Protein AF-A0A9E0NYM3-F1 (afdb_monomer)

Mean predicted aligned error: 8.22 Å

Foldseek 3Di:
DDDDVVVVVVLVVLLVLLVVQQLVQLVVQQQHDDDLCNSQVSSVHDSVVSQVSCVVPDPDHSVVVSLLSNLLVLLVVLQVPVPDDCFVSCNSRPHPGNVVSQVSNCVNVVHGSVVSSVVSVVPPDCPPVVVVVCVVPDD

Radius of gyration: 17.6 Å; Cα contacts (8 Å, |Δi|>4): 95; chains: 1; bounding box: 47×30×45 Å

Secondary structure (DSSP, 8-state):
--SHHHHHHHHHHHHHHHHHHHHHHHHHTTTS---HHHHHHHTTS-HHHHHHHHHHH-SS-HHHHHHHHHHHHHHHHHHH-TTS-HHHHHHHTT-SSHHHHHHHHHHHHSS-HHHHHHHTT-TTS-HHHHHHHHTTS--

Structure (mmCIF, N/CA/C/O backbone):
data_AF-A0A9E0NYM3-F1
#
_entry.id   AF-A0A9E0NYM3-F1
#
loop_
_atom_site.group_PDB
_atom_site.id
_atom_site.type_symbol
_atom_site.label_atom_id
_atom_site.label_alt_id
_atom_site.label_comp_id
_atom_site.label_asym_id
_atom_site.label_entity_id
_atom_site.label_seq_id
_atom_site.pdbx_PDB_ins_code
_atom_site.Cartn_x
_atom_site.Cartn_y
_atom_site.Cartn_z
_atom_site.occupancy
_atom_site.B_iso_or_equiv
_atom_site.auth_seq_id
_atom_site.auth_comp_id
_atom_site.auth_asym_id
_atom_site.auth_atom_id
_atom_site.pdbx_PDB_model_num
ATOM 1 N N . MET A 1 1 ? -32.516 -19.315 20.880 1.00 48.03 1 MET A N 1
ATOM 2 C CA . MET A 1 1 ? -31.703 -18.970 19.686 1.00 48.03 1 MET A CA 1
ATOM 3 C C . MET A 1 1 ? -31.732 -17.450 19.499 1.00 48.03 1 MET A C 1
ATOM 5 O O . MET A 1 1 ? -32.538 -16.981 18.710 1.00 48.03 1 MET A O 1
ATOM 9 N N . THR A 1 2 ? -31.023 -16.649 20.315 1.00 51.88 2 THR A N 1
ATOM 10 C CA . THR A 1 2 ? -31.670 -15.370 20.715 1.00 51.88 2 THR A CA 1
ATOM 11 C C . THR A 1 2 ? -30.839 -14.108 21.019 1.00 51.88 2 THR A C 1
ATOM 13 O O . THR A 1 2 ? -31.448 -13.153 21.476 1.00 51.88 2 THR A O 1
ATOM 16 N N . LYS A 1 3 ? -29.536 -13.964 20.724 1.00 52.44 3 LYS A N 1
ATOM 17 C CA . LYS A 1 3 ? -28.884 -12.615 20.773 1.00 52.44 3 LYS A CA 1
ATOM 18 C C . LYS A 1 3 ? -27.531 -12.530 20.057 1.00 52.44 3 LYS A C 1
ATOM 20 O O . LYS A 1 3 ? -27.244 -11.525 19.407 1.00 52.44 3 LYS A O 1
ATOM 25 N N . ASP A 1 4 ? -26.745 -13.602 20.107 1.00 60.34 4 ASP A N 1
ATOM 26 C CA . ASP A 1 4 ? -25.358 -13.590 19.618 1.00 60.34 4 ASP A CA 1
ATOM 27 C C . ASP A 1 4 ? -25.239 -13.617 18.087 1.00 60.34 4 ASP A C 1
ATOM 29 O O . ASP A 1 4 ? -24.364 -12.965 17.519 1.00 60.34 4 ASP A O 1
ATOM 33 N N . SER A 1 5 ? -26.170 -14.274 17.393 1.00 63.56 5 SER A N 1
ATOM 34 C CA . SER A 1 5 ? -26.184 -14.360 15.924 1.00 63.56 5 SER A CA 1
ATOM 35 C C . SER A 1 5 ? -26.419 -12.997 15.252 1.00 63.56 5 SER A C 1
ATOM 37 O O . SER A 1 5 ? -25.755 -12.667 14.271 1.00 63.56 5 SER A O 1
ATOM 39 N N . ASN A 1 6 ? -27.305 -12.164 15.814 1.00 66.56 6 ASN A N 1
ATOM 40 C CA . ASN A 1 6 ? -27.599 -10.825 15.284 1.00 66.56 6 ASN A CA 1
ATOM 41 C C . ASN A 1 6 ? -26.463 -9.826 15.551 1.00 66.56 6 ASN A C 1
ATOM 43 O O . ASN A 1 6 ? -26.150 -9.005 14.690 1.00 66.56 6 ASN A O 1
ATOM 47 N N . LYS A 1 7 ? -25.805 -9.918 16.715 1.00 69.31 7 LYS A N 1
ATOM 48 C CA . LYS A 1 7 ? -24.660 -9.062 17.061 1.00 69.31 7 LYS A CA 1
ATOM 49 C C . LYS A 1 7 ? -23.457 -9.331 16.151 1.00 69.31 7 LYS A C 1
ATOM 51 O O . LYS A 1 7 ? -22.818 -8.383 15.700 1.00 69.31 7 LYS A O 1
ATOM 56 N N . THR A 1 8 ? -23.192 -10.600 15.837 1.00 71.38 8 THR A N 1
ATOM 57 C CA . THR A 1 8 ? -22.121 -11.015 14.914 1.00 71.38 8 THR A CA 1
ATOM 58 C C . THR A 1 8 ? -22.394 -10.578 13.473 1.00 71.38 8 THR A C 1
ATOM 60 O O . THR A 1 8 ? -21.484 -10.119 12.782 1.00 71.38 8 THR A O 1
ATOM 63 N N . LEU A 1 9 ? -23.649 -10.652 13.015 1.00 71.25 9 LEU A N 1
ATOM 64 C CA . LEU A 1 9 ? -24.020 -10.211 11.668 1.00 71.25 9 LEU A CA 1
ATOM 65 C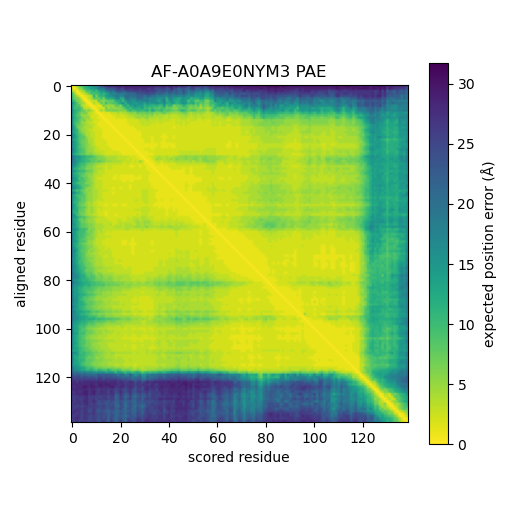 C . LEU A 1 9 ? -23.878 -8.690 11.502 1.00 71.25 9 LEU A C 1
ATOM 67 O O . LEU A 1 9 ? -23.261 -8.235 10.538 1.00 71.25 9 LEU A O 1
ATOM 71 N N . GLN A 1 10 ? -24.368 -7.908 12.471 1.00 74.38 10 GLN A N 1
ATOM 72 C CA . GLN A 1 10 ? -24.194 -6.451 12.478 1.00 74.38 10 GLN A CA 1
ATOM 73 C C . GLN A 1 10 ? -22.716 -6.060 12.517 1.00 74.38 10 GLN A C 1
ATOM 75 O O . GLN A 1 10 ? -22.287 -5.151 11.811 1.00 74.38 10 GLN A O 1
ATOM 80 N N . SER A 1 11 ? -21.906 -6.767 13.306 1.00 81.38 11 SER A N 1
ATOM 81 C CA . SER A 1 11 ? -20.488 -6.454 13.419 1.00 81.38 11 SER A CA 1
ATOM 82 C C . SER A 1 11 ? -19.703 -6.784 12.143 1.00 81.38 11 SER A C 1
ATOM 84 O O . SER A 1 11 ? -18.772 -6.051 11.811 1.00 81.38 11 SER A O 1
ATOM 86 N N . LYS A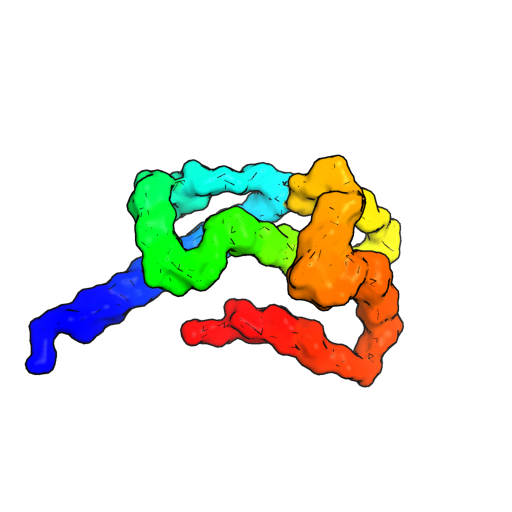 1 12 ? -20.110 -7.825 11.402 1.00 84.06 12 LYS A N 1
ATOM 87 C CA . LYS A 1 12 ? -19.561 -8.153 10.077 1.00 84.06 12 LYS A CA 1
ATOM 88 C C . LYS A 1 12 ? -19.952 -7.102 9.028 1.00 84.06 12 LYS A C 1
ATOM 90 O O . LYS A 1 12 ? -19.096 -6.650 8.279 1.00 84.06 12 LYS A O 1
ATOM 95 N N . GLN A 1 13 ? -21.206 -6.640 9.022 1.00 88.50 13 GLN A N 1
ATOM 96 C CA . GLN A 1 13 ? -21.662 -5.556 8.134 1.00 88.50 13 GLN A CA 1
ATOM 97 C C . GLN A 1 13 ? -20.922 -4.235 8.384 1.00 88.50 13 GLN A C 1
ATOM 99 O O . GLN A 1 13 ? -20.516 -3.565 7.435 1.00 88.50 13 GLN A O 1
ATOM 104 N N . THR A 1 14 ? -20.706 -3.871 9.651 1.00 87.75 14 THR A N 1
ATOM 105 C CA . THR A 1 14 ? -19.914 -2.687 10.014 1.00 87.75 14 THR A CA 1
ATOM 106 C C . THR A 1 14 ? -18.486 -2.791 9.494 1.00 87.75 14 THR A C 1
ATOM 108 O O . THR A 1 14 ? -17.960 -1.810 8.973 1.00 87.75 14 THR A O 1
ATOM 111 N N . TYR A 1 15 ? -17.868 -3.970 9.596 1.00 89.88 15 TYR A N 1
ATOM 112 C CA . TYR A 1 15 ? -16.531 -4.190 9.056 1.00 89.88 15 TYR A CA 1
ATOM 113 C C . TYR A 1 15 ? -16.488 -4.079 7.529 1.00 89.88 15 TYR A C 1
ATOM 115 O O . TYR A 1 15 ? -15.657 -3.339 7.019 1.00 89.88 15 TYR A O 1
ATOM 123 N N . PHE A 1 16 ? -17.414 -4.713 6.801 1.00 91.25 16 PHE A N 1
ATOM 124 C CA . PHE A 1 16 ? -17.481 -4.566 5.341 1.00 91.25 16 PHE A CA 1
ATOM 125 C C . PHE A 1 16 ? -17.605 -3.103 4.916 1.00 91.25 16 PHE A C 1
ATOM 127 O O . PHE A 1 16 ? -16.891 -2.644 4.032 1.00 91.25 16 PHE A O 1
ATOM 134 N N . ARG A 1 17 ? -18.462 -2.331 5.592 1.00 91.81 17 ARG A N 1
ATOM 135 C CA . ARG A 1 17 ? -18.592 -0.896 5.315 1.00 91.81 17 ARG A CA 1
ATOM 136 C C . ARG A 1 17 ? -17.296 -0.135 5.598 1.00 91.81 17 ARG A C 1
ATOM 138 O O . ARG A 1 17 ? -16.969 0.784 4.852 1.00 91.81 17 ARG A O 1
ATOM 145 N N . LEU A 1 18 ? -16.591 -0.485 6.675 1.00 93.62 18 LEU A N 1
ATOM 146 C CA . LEU A 1 18 ? -15.301 0.114 7.008 1.00 93.62 18 LEU A CA 1
ATOM 147 C C . LEU A 1 18 ? -14.262 -0.171 5.920 1.00 93.62 18 LEU A C 1
ATOM 149 O O . LEU A 1 18 ? -13.574 0.755 5.497 1.00 93.62 18 LEU A O 1
ATOM 153 N N . ILE A 1 19 ? -14.171 -1.422 5.465 1.00 92.62 19 ILE A N 1
ATOM 154 C CA . ILE A 1 19 ? -13.237 -1.834 4.417 1.00 92.62 19 ILE A CA 1
ATOM 155 C C . ILE A 1 19 ? -13.546 -1.119 3.112 1.00 92.62 19 ILE A C 1
ATOM 157 O O . ILE A 1 19 ? -12.665 -0.428 2.625 1.00 92.62 19 ILE A O 1
ATOM 161 N N . ASN A 1 20 ? -14.790 -1.134 2.630 1.00 91.69 20 ASN A N 1
ATOM 162 C CA . ASN A 1 20 ? -15.141 -0.453 1.379 1.00 91.69 20 ASN A CA 1
ATOM 163 C C . ASN A 1 20 ? -14.764 1.035 1.415 1.00 91.69 20 ASN A C 1
ATOM 165 O O . ASN A 1 20 ? -14.115 1.536 0.507 1.00 91.69 20 ASN A O 1
ATOM 169 N N . LYS A 1 21 ? -15.075 1.735 2.515 1.00 93.50 21 LYS A N 1
ATOM 170 C CA . LYS A 1 21 ? -14.662 3.137 2.686 1.00 93.50 21 LYS A CA 1
ATOM 171 C C . LYS A 1 21 ? -13.144 3.320 2.689 1.00 93.50 21 LYS A C 1
ATOM 173 O O . LYS A 1 21 ? -12.649 4.337 2.214 1.00 93.50 21 LYS A O 1
ATOM 178 N N . THR A 1 22 ? -12.422 2.381 3.293 1.00 93.44 22 THR A N 1
ATOM 179 C CA . THR A 1 22 ? -10.957 2.401 3.362 1.00 93.44 22 THR A CA 1
ATOM 180 C C . THR A 1 22 ? -10.360 2.196 1.973 1.00 93.44 22 THR A C 1
ATOM 182 O O . THR A 1 22 ? -9.483 2.955 1.575 1.00 93.44 22 THR A O 1
ATOM 185 N N . GLU A 1 23 ? -10.869 1.223 1.219 1.00 91.94 23 GLU A N 1
ATOM 186 C CA . GLU A 1 23 ? -10.469 0.939 -0.161 1.00 91.94 23 GLU A CA 1
ATOM 187 C C . GLU A 1 23 ? -10.744 2.129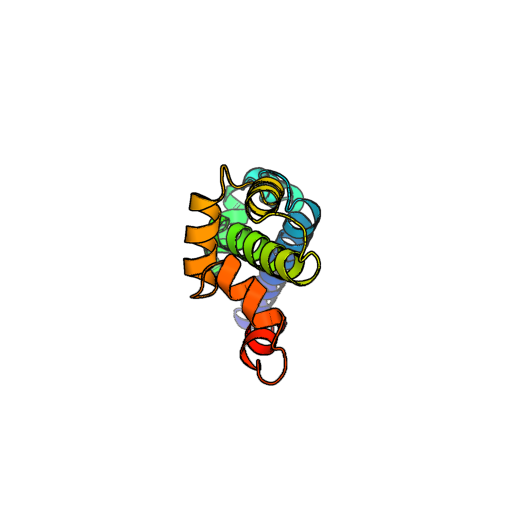 -1.077 1.00 91.94 23 GLU A C 1
ATOM 189 O O . GLU A 1 23 ? -9.817 2.614 -1.722 1.00 91.94 23 GLU A O 1
ATOM 194 N N . ASP A 1 24 ? -11.969 2.662 -1.057 1.00 93.25 24 ASP A N 1
ATOM 195 C CA . ASP A 1 24 ? -12.365 3.828 -1.852 1.00 93.25 24 ASP A CA 1
ATOM 196 C C . ASP A 1 24 ? -11.431 5.017 -1.604 1.00 93.25 24 ASP A C 1
ATOM 198 O O . ASP A 1 24 ? -10.986 5.682 -2.543 1.00 93.25 24 ASP A O 1
ATOM 202 N N . TYR A 1 25 ? -11.097 5.274 -0.336 1.00 95.62 25 TYR A N 1
ATOM 203 C CA . TYR A 1 25 ? -10.182 6.351 0.018 1.00 95.62 25 TYR A CA 1
ATOM 204 C C . TYR A 1 25 ? -8.771 6.092 -0.504 1.00 95.62 25 TYR A C 1
ATOM 206 O O . TYR A 1 25 ? -8.165 6.986 -1.096 1.00 95.62 25 TYR A O 1
ATOM 214 N N . ILE A 1 26 ? -8.244 4.880 -0.305 1.00 93.31 26 ILE A N 1
ATOM 215 C CA . ILE A 1 26 ? -6.901 4.524 -0.765 1.00 93.31 26 ILE A CA 1
ATOM 216 C C . ILE A 1 26 ? -6.808 4.669 -2.278 1.00 93.31 26 ILE A C 1
ATOM 218 O O . ILE A 1 26 ? -5.870 5.307 -2.742 1.00 93.31 26 ILE A O 1
ATOM 222 N N . GLU A 1 27 ? -7.777 4.145 -3.029 1.00 90.75 27 GLU A N 1
ATOM 223 C CA . GLU A 1 27 ? -7.845 4.228 -4.493 1.00 90.75 27 GLU A CA 1
ATOM 224 C C . GLU A 1 27 ? -7.804 5.673 -4.997 1.00 90.75 27 GLU A C 1
ATOM 226 O O . GLU A 1 27 ? -7.048 6.002 -5.914 1.00 90.75 27 GLU A O 1
ATOM 231 N N . GLN A 1 28 ? -8.560 6.564 -4.354 1.00 92.94 28 GLN A N 1
ATOM 232 C CA . GLN A 1 28 ? -8.598 7.985 -4.705 1.00 92.94 28 GLN A CA 1
ATOM 233 C C . GLN A 1 28 ? -7.290 8.722 -4.367 1.00 92.94 28 GLN A C 1
ATOM 235 O O . GLN A 1 28 ? -6.970 9.721 -5.011 1.00 92.94 28 GLN A O 1
ATOM 240 N N . HIS A 1 29 ? -6.505 8.214 -3.410 1.00 92.56 29 HIS A N 1
ATOM 241 C CA . HIS A 1 29 ? -5.310 8.876 -2.873 1.00 92.56 29 HIS A CA 1
ATOM 242 C C . HIS A 1 29 ? -4.018 8.054 -3.048 1.00 92.56 29 HIS A C 1
ATOM 244 O O . HIS A 1 29 ? -3.014 8.325 -2.391 1.00 92.56 29 HIS A O 1
ATOM 250 N N . LEU A 1 30 ? -3.986 7.075 -3.965 1.00 86.75 30 LEU A N 1
ATOM 251 C CA . LEU A 1 30 ? -2.867 6.126 -4.150 1.00 86.75 30 LEU A CA 1
ATOM 252 C C . LEU A 1 30 ? -1.490 6.782 -4.300 1.00 86.75 30 LEU A C 1
ATOM 254 O O . LEU A 1 30 ? -0.473 6.201 -3.913 1.00 86.75 30 LEU A O 1
ATOM 258 N N . LYS A 1 31 ? -1.465 7.979 -4.887 1.00 85.00 31 LYS A N 1
ATOM 259 C CA . LYS A 1 31 ? -0.248 8.734 -5.210 1.00 85.00 31 LYS A CA 1
ATOM 260 C C . LYS A 1 31 ? 0.245 9.615 -4.063 1.00 85.00 31 LYS A C 1
ATOM 262 O O . LYS A 1 31 ? 1.289 10.248 -4.167 1.00 85.00 31 LYS A O 1
ATOM 267 N N . GLN A 1 32 ? -0.509 9.671 -2.971 1.00 88.62 32 GLN A N 1
ATOM 268 C CA . GLN A 1 32 ? -0.222 10.506 -1.815 1.00 88.62 32 GLN A CA 1
ATOM 269 C C . GLN A 1 32 ? 0.178 9.635 -0.610 1.00 88.62 32 GLN A C 1
ATOM 271 O O . GLN A 1 32 ? -0.082 8.419 -0.574 1.00 88.62 32 GLN A O 1
ATOM 276 N N . PRO A 1 33 ? 0.878 10.209 0.382 1.00 89.06 33 PRO A N 1
ATOM 277 C CA . PRO A 1 33 ? 0.966 9.610 1.705 1.00 89.06 33 PRO A CA 1
ATOM 278 C C . PRO A 1 33 ? -0.444 9.451 2.287 1.00 89.06 33 PRO A C 1
ATOM 280 O O . PRO A 1 33 ? -1.244 10.373 2.203 1.00 89.06 33 PRO A O 1
ATOM 283 N N . ILE A 1 34 ? -0.734 8.283 2.859 1.00 94.06 34 ILE A N 1
ATOM 284 C CA . ILE A 1 34 ? -2.012 7.986 3.515 1.00 94.06 34 ILE A CA 1
ATOM 285 C C . ILE A 1 34 ? -1.687 7.613 4.954 1.00 94.06 34 ILE A C 1
ATOM 287 O O . ILE A 1 34 ? -0.885 6.705 5.188 1.00 94.06 34 ILE A O 1
ATOM 291 N N . SER A 1 35 ? -2.285 8.317 5.908 1.00 93.56 35 SER A N 1
ATOM 292 C CA . SER A 1 35 ? -2.136 8.058 7.336 1.00 93.56 35 SER A CA 1
ATOM 293 C C . SER A 1 35 ? -3.335 7.299 7.909 1.00 93.56 35 SER A C 1
ATOM 295 O O . SER A 1 35 ? -4.408 7.222 7.310 1.00 93.56 35 SER A O 1
ATOM 297 N N . LEU A 1 36 ? -3.171 6.754 9.118 1.00 93.56 36 LEU A N 1
ATOM 298 C CA . LEU A 1 36 ? -4.285 6.182 9.880 1.00 93.56 36 LEU A CA 1
ATOM 299 C C . LEU A 1 36 ? -5.382 7.226 10.148 1.00 93.56 36 LEU A C 1
ATOM 301 O O . LEU A 1 36 ? -6.564 6.891 10.094 1.00 93.56 36 LEU A O 1
ATOM 305 N N . SER A 1 37 ? -4.981 8.472 10.416 1.00 96.06 37 SER A N 1
ATOM 306 C CA . SER A 1 37 ? -5.897 9.584 10.680 1.00 96.06 37 SER A CA 1
ATOM 307 C C . SER A 1 37 ? -6.803 9.850 9.483 1.00 96.06 37 SER A C 1
ATOM 309 O O . SER A 1 37 ? -8.016 9.961 9.639 1.00 96.06 37 SER A O 1
ATOM 311 N N . ASP A 1 38 ? -6.238 9.844 8.274 1.00 96.25 38 ASP A N 1
ATOM 312 C CA . ASP A 1 38 ? -6.985 10.052 7.030 1.00 96.25 38 ASP A CA 1
ATOM 313 C C . ASP A 1 38 ? -8.091 9.005 6.853 1.00 96.25 38 ASP A C 1
ATOM 315 O O . ASP A 1 38 ? -9.255 9.333 6.610 1.00 96.25 38 ASP A O 1
ATOM 319 N N . LEU A 1 39 ? -7.743 7.732 7.059 1.00 96.38 39 LEU A N 1
ATOM 320 C CA . LEU A 1 39 ? -8.679 6.614 6.937 1.00 96.38 39 LEU A CA 1
ATOM 321 C C . LEU A 1 39 ? -9.761 6.641 8.022 1.00 96.38 39 LEU A C 1
ATOM 323 O O . LEU A 1 39 ? -10.937 6.398 7.737 1.00 96.38 39 LEU A O 1
ATOM 327 N N . ALA A 1 40 ? -9.381 6.964 9.259 1.00 96.06 40 ALA A N 1
ATOM 328 C CA . ALA A 1 40 ? -10.308 7.086 10.375 1.00 96.06 40 ALA A CA 1
ATOM 329 C C . ALA A 1 40 ? -11.310 8.227 10.146 1.00 96.06 40 ALA A C 1
ATOM 331 O O . ALA A 1 40 ? -12.521 8.014 10.263 1.00 96.06 40 ALA A O 1
ATOM 332 N N . ASN A 1 41 ? -10.822 9.393 9.720 1.00 96.31 41 ASN A N 1
ATOM 333 C CA . ASN A 1 41 ? -11.645 10.556 9.405 1.00 96.31 41 ASN A CA 1
ATOM 334 C C . ASN A 1 41 ? -12.606 10.266 8.245 1.00 96.31 41 ASN A C 1
ATOM 336 O O . ASN A 1 41 ? -13.801 10.522 8.371 1.00 96.31 41 ASN A O 1
ATOM 340 N N . ASN A 1 42 ? -12.140 9.629 7.166 1.00 95.69 42 ASN A N 1
ATOM 341 C CA . ASN A 1 42 ? -12.999 9.208 6.052 1.00 95.69 42 ASN A CA 1
ATOM 342 C C . ASN A 1 42 ? -14.108 8.218 6.486 1.00 95.69 42 ASN A C 1
ATOM 344 O O . ASN A 1 42 ? -15.235 8.210 5.972 1.00 95.69 42 ASN A O 1
ATOM 348 N N . ALA A 1 43 ? -13.817 7.387 7.487 1.00 94.12 43 ALA A N 1
ATOM 349 C CA . ALA A 1 43 ? -14.786 6.476 8.080 1.00 94.12 43 ALA A CA 1
ATOM 350 C C . ALA A 1 43 ? -15.731 7.139 9.103 1.00 94.12 43 ALA A C 1
ATOM 352 O O . ALA A 1 43 ? -16.693 6.487 9.516 1.00 94.12 43 ALA A O 1
ATOM 353 N N . ASN A 1 44 ? -15.522 8.412 9.462 1.00 95.44 44 ASN A N 1
ATOM 354 C CA . ASN A 1 44 ? -16.161 9.109 10.587 1.00 95.44 44 ASN A CA 1
ATOM 355 C C . ASN A 1 44 ? -15.923 8.397 11.932 1.00 95.44 44 ASN A C 1
ATOM 357 O O . ASN A 1 44 ? -16.846 8.201 12.727 1.00 95.44 44 ASN A O 1
ATOM 361 N N . LEU A 1 45 ? -14.686 7.959 12.169 1.00 95.31 45 LEU A N 1
ATOM 362 C CA . LEU A 1 45 ? -14.253 7.260 13.375 1.00 95.31 45 LEU A CA 1
ATOM 363 C C . LEU A 1 45 ? -13.041 7.959 13.993 1.00 95.31 45 LEU A C 1
ATOM 365 O O . LEU A 1 45 ? -12.244 8.577 13.299 1.00 95.31 45 LEU A O 1
ATOM 369 N N . SER A 1 46 ? -12.854 7.789 15.302 1.00 97.69 46 SER A N 1
ATOM 370 C CA . SER A 1 46 ? -11.547 8.061 15.903 1.00 97.69 46 SER A CA 1
ATOM 371 C C . SER A 1 46 ? -10.526 7.019 15.439 1.00 97.69 46 SER A C 1
ATOM 373 O O . SER A 1 46 ? -10.890 5.866 15.182 1.00 97.69 46 SER A O 1
ATOM 375 N N . GLU A 1 47 ? -9.242 7.381 15.406 1.00 96.88 47 GLU A N 1
ATOM 376 C CA . GLU A 1 47 ? -8.150 6.460 15.043 1.00 96.88 47 GLU A CA 1
ATOM 377 C C . GLU A 1 47 ? -8.171 5.175 15.878 1.00 96.88 47 GLU A C 1
ATOM 379 O O . GLU A 1 47 ? -8.033 4.073 15.346 1.00 96.88 47 GLU A O 1
ATOM 384 N N . PHE A 1 48 ? -8.446 5.298 17.181 1.00 95.81 48 PHE A N 1
ATOM 385 C CA . PHE A 1 48 ? -8.577 4.152 18.077 1.00 95.81 48 PHE A CA 1
ATOM 386 C C . PHE A 1 48 ? -9.721 3.215 17.663 1.00 95.81 48 PHE A C 1
ATOM 388 O O . PHE A 1 48 ? -9.545 1.995 17.622 1.00 95.81 48 PHE A O 1
ATOM 395 N N . HIS A 1 49 ? -10.903 3.761 17.351 1.00 94.12 49 HIS A N 1
ATOM 396 C CA . HIS A 1 49 ? -12.053 2.939 16.980 1.00 94.12 49 HIS A CA 1
ATOM 397 C C . HIS A 1 49 ? -11.860 2.306 15.599 1.00 94.12 49 HIS A C 1
ATOM 399 O O . HIS A 1 49 ? -12.145 1.117 15.435 1.00 94.12 49 HIS A O 1
ATOM 405 N N . PHE A 1 50 ? -11.320 3.064 14.642 1.00 96.31 50 PHE A N 1
ATOM 406 C CA . PHE A 1 50 ? -10.931 2.551 13.333 1.00 96.31 50 PHE A CA 1
ATOM 407 C C . PHE A 1 50 ? -9.987 1.360 13.491 1.00 96.31 50 PHE A C 1
ATOM 409 O O . PHE A 1 50 ? -10.309 0.257 13.051 1.00 96.31 50 PHE A O 1
ATOM 416 N N . HIS A 1 51 ? -8.871 1.555 14.199 1.00 94.12 51 HIS A N 1
ATOM 417 C CA . HIS A 1 51 ? -7.857 0.526 14.384 1.00 94.12 51 HIS A CA 1
ATOM 418 C C . HIS A 1 51 ? -8.443 -0.719 15.055 1.00 94.12 51 HIS A C 1
ATOM 420 O O . HIS A 1 51 ? -8.226 -1.828 14.579 1.00 94.12 51 HIS A O 1
ATOM 426 N N . ARG A 1 52 ? -9.256 -0.552 16.110 1.00 92.00 52 ARG A N 1
ATOM 427 C CA . ARG A 1 52 ? -9.902 -1.670 16.817 1.00 92.00 52 ARG A CA 1
ATOM 428 C C . ARG A 1 52 ? -10.833 -2.489 15.923 1.00 92.00 52 ARG A C 1
ATOM 430 O O . ARG A 1 52 ? -10.864 -3.709 16.050 1.00 92.00 52 ARG A O 1
ATOM 437 N N . ILE A 1 53 ? -11.646 -1.846 15.081 1.00 92.56 53 ILE A N 1
ATOM 438 C CA . ILE A 1 53 ? -12.534 -2.578 14.165 1.00 92.56 53 ILE A CA 1
ATOM 439 C C . ILE A 1 53 ? -11.697 -3.241 13.074 1.00 92.56 53 ILE A C 1
ATOM 441 O O . ILE A 1 53 ? -11.909 -4.415 12.793 1.00 92.56 53 ILE A O 1
ATOM 445 N N . PHE A 1 54 ? -10.743 -2.515 12.494 1.00 92.94 54 PHE A N 1
ATOM 446 C CA . PHE A 1 54 ? -9.915 -3.012 11.406 1.00 92.94 54 PHE A CA 1
ATOM 447 C C . PHE A 1 54 ? -9.141 -4.270 11.818 1.00 92.94 54 PHE A C 1
ATOM 449 O O . PHE A 1 54 ? -9.297 -5.309 11.187 1.00 92.94 54 PHE A O 1
ATOM 456 N N . THR A 1 55 ? -8.395 -4.232 12.926 1.00 90.50 55 THR A N 1
ATOM 457 C CA . THR A 1 55 ? -7.585 -5.376 13.388 1.00 90.50 55 THR A CA 1
ATOM 458 C C . THR A 1 55 ? -8.406 -6.546 13.912 1.00 90.50 55 THR A C 1
ATOM 460 O O . THR A 1 55 ? -7.915 -7.669 13.951 1.00 90.50 55 THR A O 1
ATOM 463 N N . LYS A 1 56 ? -9.664 -6.319 14.305 1.00 90.06 56 LYS A N 1
ATOM 464 C CA . LYS A 1 56 ? -10.553 -7.402 14.738 1.00 90.06 56 LYS A CA 1
ATOM 465 C C . LYS A 1 56 ? -10.902 -8.367 13.599 1.00 90.06 56 LYS A C 1
ATOM 467 O O . LYS A 1 56 ? -11.192 -9.529 13.876 1.00 90.06 56 LYS A O 1
ATOM 472 N N . TYR A 1 57 ? -10.931 -7.890 12.357 1.00 88.19 57 TYR A N 1
ATOM 473 C CA . TYR A 1 57 ? -11.401 -8.677 11.212 1.00 88.19 57 TYR A CA 1
ATOM 474 C C . TYR A 1 57 ? -10.394 -8.766 10.061 1.00 88.19 57 TYR A C 1
ATOM 476 O O . TYR A 1 57 ? -10.506 -9.676 9.247 1.00 88.19 57 TYR A O 1
ATOM 484 N N . SER A 1 58 ? -9.421 -7.856 9.994 1.00 87.19 58 SER A N 1
ATOM 485 C CA . SER A 1 58 ? -8.330 -7.898 9.024 1.00 87.19 58 SER A CA 1
ATOM 486 C C . SER A 1 58 ? -7.206 -8.803 9.514 1.00 87.19 58 SER A C 1
ATOM 488 O O . SER A 1 58 ? -6.813 -8.743 10.679 1.00 87.19 58 SER A O 1
ATOM 490 N N . THR A 1 59 ? -6.639 -9.595 8.608 1.00 89.31 59 THR A N 1
ATOM 491 C CA . THR A 1 59 ? -5.402 -10.354 8.850 1.00 89.31 59 THR A CA 1
ATOM 492 C C . THR A 1 59 ? -4.141 -9.537 8.575 1.00 89.31 59 THR A C 1
ATOM 494 O O . THR A 1 59 ? -3.047 -9.972 8.920 1.00 89.31 59 THR A O 1
ATOM 497 N N . GLU A 1 60 ? -4.281 -8.380 7.930 1.00 90.12 60 GLU A N 1
ATOM 498 C CA . GLU A 1 60 ? -3.191 -7.454 7.627 1.00 90.12 60 GLU A CA 1
ATOM 499 C C . GLU A 1 60 ? -3.289 -6.185 8.475 1.00 90.12 60 GLU A C 1
ATOM 501 O O . GLU A 1 60 ? -4.373 -5.784 8.910 1.00 90.12 60 GLU A O 1
ATOM 506 N N . THR A 1 61 ? -2.152 -5.537 8.713 1.00 91.81 61 THR A N 1
ATOM 507 C CA . THR A 1 61 ? -2.116 -4.190 9.291 1.00 91.81 61 THR A CA 1
ATOM 508 C C . THR A 1 61 ? -2.601 -3.154 8.274 1.00 91.81 61 THR A C 1
ATOM 510 O O . THR A 1 61 ? -2.569 -3.378 7.066 1.00 91.81 61 THR A O 1
ATOM 513 N N . VAL A 1 62 ? -3.000 -1.970 8.745 1.00 91.88 62 VAL A N 1
ATOM 514 C CA . VAL A 1 62 ? -3.439 -0.865 7.869 1.00 91.88 62 VAL A CA 1
ATOM 515 C C . VAL A 1 62 ? -2.355 -0.479 6.852 1.00 91.88 62 VAL A C 1
ATOM 517 O O . VAL A 1 62 ? -2.644 -0.256 5.680 1.00 91.88 62 VAL A O 1
ATOM 520 N N . ASN A 1 63 ? -1.089 -0.456 7.272 1.00 91.62 63 ASN A N 1
ATOM 521 C CA . ASN A 1 63 ? 0.025 -0.135 6.377 1.00 91.62 63 ASN A CA 1
ATOM 522 C C . ASN A 1 63 ? 0.269 -1.224 5.326 1.00 91.62 63 ASN A C 1
ATOM 524 O O . ASN A 1 63 ? 0.617 -0.906 4.187 1.00 91.62 63 ASN A O 1
ATOM 528 N N . GLU A 1 64 ? 0.099 -2.497 5.687 1.00 92.50 64 GLU A N 1
ATOM 529 C CA . GLU A 1 64 ? 0.178 -3.607 4.733 1.00 92.50 64 GLU A CA 1
ATOM 530 C C . GLU A 1 64 ? -0.959 -3.534 3.716 1.00 92.50 64 GLU A C 1
ATOM 532 O O . GLU A 1 64 ? -0.684 -3.625 2.521 1.00 92.50 64 GLU A O 1
ATOM 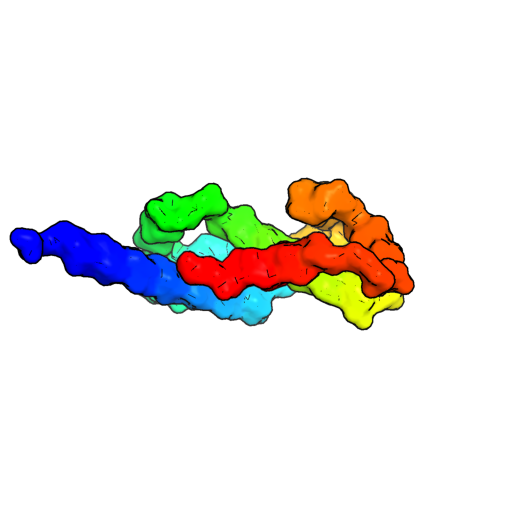537 N N . PHE A 1 65 ? -2.175 -3.225 4.173 1.00 92.94 65 PHE A N 1
ATOM 538 C CA . PHE A 1 65 ? -3.349 -3.003 3.330 1.00 92.94 65 PHE A CA 1
ATOM 539 C C . PHE A 1 65 ? -3.095 -1.894 2.296 1.00 92.94 65 PHE A C 1
ATOM 541 O O . PHE A 1 65 ? -3.202 -2.119 1.092 1.00 92.94 65 PHE A O 1
ATOM 548 N N . ILE A 1 66 ? -2.650 -0.710 2.739 1.00 93.31 66 ILE A N 1
ATOM 549 C CA . ILE A 1 66 ? -2.295 0.405 1.841 1.00 93.31 66 ILE A CA 1
ATOM 550 C C . ILE A 1 66 ? -1.191 -0.015 0.860 1.00 93.31 66 ILE A C 1
ATO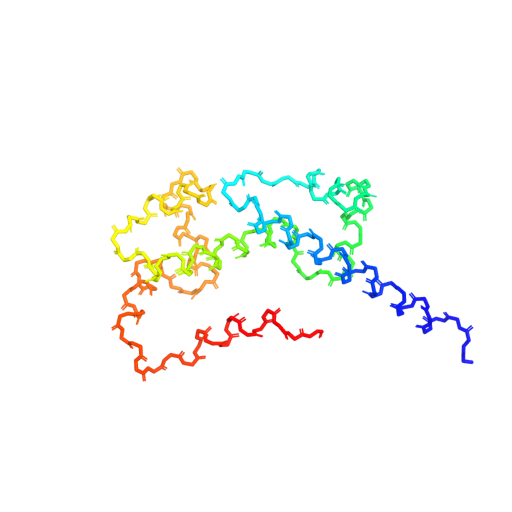M 552 O O . ILE A 1 66 ? -1.263 0.274 -0.336 1.00 93.31 66 ILE A O 1
ATOM 556 N N . THR A 1 67 ? -0.157 -0.700 1.356 1.00 92.81 67 THR A N 1
ATOM 557 C CA . THR A 1 67 ? 0.976 -1.146 0.534 1.00 92.81 67 THR A CA 1
ATOM 558 C C . THR A 1 67 ? 0.526 -2.120 -0.550 1.00 92.81 67 THR A C 1
ATOM 560 O O . THR A 1 67 ? 0.971 -1.997 -1.690 1.00 92.81 67 THR A O 1
ATOM 563 N N . ARG A 1 68 ? -0.361 -3.063 -0.223 1.00 93.12 68 ARG A N 1
ATOM 564 C CA . ARG A 1 68 ? -0.931 -4.020 -1.171 1.00 93.12 68 ARG A CA 1
ATOM 565 C C . ARG A 1 68 ? -1.645 -3.298 -2.311 1.00 93.12 68 ARG A C 1
ATOM 567 O O . ARG A 1 68 ? -1.262 -3.494 -3.461 1.00 93.12 68 ARG A O 1
ATOM 574 N N . PHE A 1 69 ? -2.561 -2.382 -2.001 1.00 92.25 69 PHE A N 1
ATOM 575 C CA . PHE A 1 69 ? -3.266 -1.580 -3.008 1.00 92.25 69 PHE A CA 1
ATOM 576 C C . PHE A 1 69 ? -2.311 -0.782 -3.905 1.00 92.25 69 PHE A C 1
ATOM 578 O O . PHE A 1 69 ? -2.417 -0.820 -5.134 1.00 92.25 69 PHE A O 1
ATOM 585 N N . LYS A 1 70 ? -1.313 -0.107 -3.317 1.00 92.50 70 LYS A N 1
ATOM 586 C CA . LYS A 1 70 ? -0.290 0.624 -4.084 1.00 92.50 70 LYS A CA 1
ATOM 587 C C . LYS A 1 70 ? 0.483 -0.294 -5.032 1.00 92.50 70 LYS A C 1
ATOM 589 O O . LYS A 1 70 ? 0.711 0.072 -6.184 1.00 92.50 70 LYS A O 1
ATOM 594 N N . LEU A 1 71 ? 0.864 -1.488 -4.582 1.00 93.81 71 LEU A N 1
ATOM 595 C CA . LEU A 1 71 ? 1.597 -2.462 -5.393 1.00 93.81 71 LEU A CA 1
ATOM 596 C C . LEU A 1 71 ? 0.736 -3.075 -6.503 1.00 93.81 71 LEU A C 1
ATOM 598 O O . LEU A 1 71 ? 1.211 -3.176 -7.635 1.00 93.81 71 LEU A O 1
ATOM 602 N N . GLU A 1 72 ? -0.511 -3.444 -6.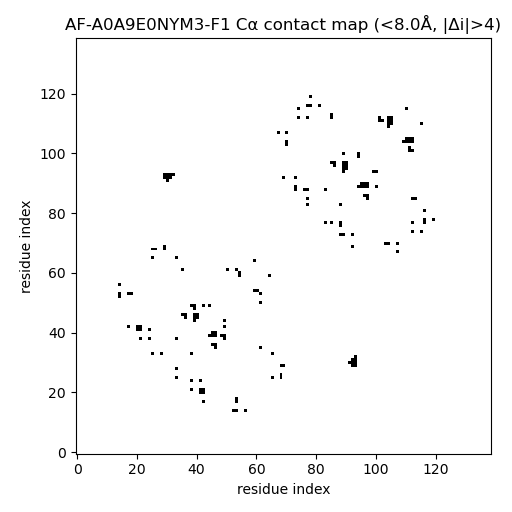215 1.00 92.44 72 GLU A N 1
ATOM 603 C CA . GLU A 1 72 ? -1.486 -3.947 -7.194 1.00 92.44 72 GLU A CA 1
ATOM 604 C C . GLU A 1 72 ? -1.725 -2.927 -8.309 1.00 92.44 72 GLU A C 1
ATOM 606 O O . GLU A 1 72 ? -1.624 -3.244 -9.499 1.00 92.44 72 GLU A O 1
ATOM 611 N N . ARG A 1 73 ? -1.922 -1.662 -7.943 1.00 92.19 73 ARG A N 1
ATOM 612 C CA . ARG A 1 73 ? -2.149 -0.580 -8.905 1.00 92.19 73 ARG A CA 1
ATOM 613 C C . ARG A 1 73 ? -0.891 -0.250 -9.698 1.00 92.19 73 ARG A C 1
ATOM 615 O O . ARG A 1 73 ? -0.965 -0.130 -10.922 1.00 92.19 73 ARG A O 1
ATOM 622 N N . ALA A 1 74 ? 0.275 -0.222 -9.053 1.00 93.06 74 ALA A N 1
ATOM 623 C CA . ALA A 1 74 ? 1.554 -0.086 -9.743 1.00 93.06 74 ALA A CA 1
ATOM 624 C C . ALA A 1 74 ? 1.810 -1.246 -10.721 1.00 93.06 74 ALA A C 1
ATOM 626 O O . ALA A 1 74 ? 2.359 -1.027 -11.799 1.00 93.06 74 ALA A O 1
ATOM 627 N N . ALA A 1 75 ? 1.395 -2.473 -10.393 1.00 92.50 75 ALA A N 1
ATOM 628 C CA . ALA A 1 75 ? 1.517 -3.633 -11.275 1.00 92.50 75 ALA A CA 1
ATOM 629 C C . ALA A 1 75 ? 0.649 -3.500 -12.533 1.00 92.50 75 ALA A C 1
ATOM 631 O O . ALA A 1 75 ? 1.126 -3.778 -13.637 1.00 92.50 75 ALA A O 1
ATOM 632 N N . ILE A 1 76 ? -0.590 -3.021 -12.390 1.00 90.88 76 ILE A N 1
ATOM 633 C CA . ILE A 1 76 ? -1.456 -2.694 -13.531 1.00 90.88 76 ILE A CA 1
ATOM 634 C C . ILE A 1 76 ? -0.796 -1.603 -14.380 1.00 90.88 76 ILE A C 1
ATOM 636 O O . ILE A 1 76 ? -0.625 -1.777 -15.589 1.00 90.88 76 ILE A O 1
ATOM 640 N N . PHE A 1 77 ? -0.332 -0.521 -13.749 1.00 91.62 77 PHE A N 1
ATOM 641 C CA . PHE A 1 77 ? 0.318 0.593 -14.436 1.00 91.62 77 PHE A CA 1
ATOM 642 C C . PHE A 1 77 ? 1.582 0.154 -15.193 1.00 91.62 77 PHE A C 1
ATOM 644 O O . PHE A 1 77 ? 1.792 0.550 -16.339 1.00 91.62 77 PHE A O 1
ATOM 651 N N . LEU A 1 78 ? 2.389 -0.731 -14.597 1.00 91.19 78 LEU A N 1
ATOM 652 C CA . LEU A 1 78 ? 3.572 -1.335 -15.216 1.00 91.19 78 LEU A CA 1
ATOM 653 C C . LEU A 1 78 ? 3.253 -2.081 -16.514 1.00 91.19 78 LEU A C 1
ATOM 655 O O . LEU A 1 78 ? 4.104 -2.110 -17.408 1.00 91.19 78 LEU A O 1
ATOM 659 N N . ARG A 1 79 ? 2.077 -2.713 -16.601 1.00 87.94 79 ARG A N 1
ATOM 660 C CA . ARG A 1 79 ? 1.641 -3.471 -17.781 1.00 87.94 79 ARG A CA 1
ATOM 661 C C . ARG A 1 79 ? 1.128 -2.562 -18.883 1.00 87.94 79 ARG A C 1
ATOM 663 O O . ARG A 1 79 ? 1.513 -2.743 -20.034 1.00 87.94 79 ARG A O 1
ATOM 670 N N . VAL A 1 80 ? 0.280 -1.600 -18.530 1.00 89.38 80 VAL A N 1
ATOM 671 C CA . VAL A 1 80 ? -0.396 -0.746 -19.518 1.00 89.38 80 VAL A CA 1
ATOM 672 C C . VAL A 1 80 ? 0.491 0.404 -20.010 1.00 89.38 80 VAL A C 1
ATOM 674 O O . VAL A 1 80 ? 0.278 0.896 -21.112 1.00 89.38 80 VAL A O 1
ATOM 677 N N . ASN A 1 81 ? 1.547 0.766 -19.266 1.00 89.94 81 ASN A N 1
ATOM 678 C CA . ASN A 1 81 ? 2.508 1.814 -19.633 1.00 89.94 81 ASN A CA 1
ATOM 679 C C . ASN A 1 81 ? 3.937 1.260 -19.820 1.00 89.94 81 ASN A C 1
ATOM 681 O O . ASN A 1 81 ? 4.827 1.504 -19.000 1.00 89.94 81 ASN A O 1
ATOM 685 N N . PRO A 1 82 ? 4.224 0.527 -20.914 1.00 87.06 82 PRO A N 1
ATOM 686 C CA . PRO A 1 82 ? 5.509 -0.152 -21.105 1.00 87.06 82 PRO A CA 1
ATOM 687 C C . PRO A 1 82 ? 6.708 0.789 -21.292 1.00 87.06 82 PRO A C 1
ATOM 689 O O . PRO A 1 82 ? 7.847 0.321 -21.206 1.00 87.06 82 PRO A O 1
ATOM 692 N N . ARG A 1 83 ? 6.462 2.074 -21.588 1.00 91.69 83 ARG A N 1
ATOM 693 C CA . ARG A 1 83 ? 7.491 3.104 -21.797 1.00 91.69 83 ARG A CA 1
ATOM 694 C C . ARG A 1 83 ? 7.859 3.860 -20.519 1.00 91.69 83 ARG A C 1
ATOM 696 O O . ARG A 1 83 ? 8.957 4.399 -20.459 1.00 91.69 83 ARG A O 1
ATOM 703 N N . THR A 1 84 ? 6.996 3.874 -19.503 1.00 94.56 84 THR A N 1
ATOM 704 C CA . THR A 1 84 ? 7.286 4.569 -18.242 1.00 94.56 84 THR A CA 1
ATOM 705 C C . THR A 1 84 ? 8.386 3.836 -17.478 1.00 94.56 84 THR A C 1
ATOM 707 O O . THR A 1 84 ? 8.389 2.599 -17.374 1.00 94.56 84 THR A O 1
ATOM 710 N N . SER A 1 85 ? 9.358 4.578 -16.945 1.00 95.25 85 SER A N 1
ATOM 711 C CA . SER A 1 85 ? 10.458 3.967 -16.207 1.00 95.25 85 SER A CA 1
ATOM 712 C C . SER A 1 85 ? 9.956 3.347 -14.894 1.00 95.25 85 SER A C 1
ATOM 714 O O . SER A 1 85 ? 8.899 3.696 -14.375 1.00 95.25 85 SER A O 1
ATOM 716 N N . ILE A 1 86 ? 10.686 2.364 -14.356 1.00 94.25 86 ILE A N 1
ATOM 717 C CA . ILE A 1 86 ? 10.334 1.774 -13.048 1.00 94.25 86 ILE A CA 1
ATOM 718 C C . ILE A 1 86 ? 10.528 2.808 -11.928 1.00 94.25 86 ILE A C 1
ATOM 720 O O . ILE A 1 86 ? 9.835 2.744 -10.920 1.00 94.25 86 ILE A O 1
ATOM 724 N N . ILE A 1 87 ? 11.455 3.752 -12.117 1.00 95.88 87 ILE A N 1
ATOM 725 C CA . ILE A 1 87 ? 11.743 4.827 -11.165 1.00 95.88 87 ILE A CA 1
ATOM 726 C C . ILE A 1 87 ? 10.537 5.758 -11.065 1.00 95.88 87 ILE A C 1
ATOM 728 O O . ILE A 1 87 ? 10.047 5.969 -9.962 1.00 95.88 87 ILE A O 1
ATOM 732 N N . ASP A 1 88 ? 10.012 6.227 -12.199 1.00 95.12 88 ASP A N 1
ATOM 733 C CA . ASP A 1 88 ? 8.859 7.136 -12.210 1.00 95.12 88 ASP A CA 1
ATOM 734 C C . ASP A 1 88 ? 7.638 6.474 -11.574 1.00 95.12 88 ASP A C 1
ATOM 736 O O . ASP A 1 88 ? 6.956 7.084 -10.764 1.00 95.12 88 ASP A O 1
ATOM 740 N N . ILE A 1 89 ? 7.407 5.187 -11.863 1.00 93.81 89 ILE A N 1
ATOM 741 C CA . ILE A 1 89 ? 6.316 4.427 -11.237 1.00 93.81 89 ILE A CA 1
ATOM 742 C C . ILE A 1 89 ? 6.541 4.293 -9.727 1.00 93.81 89 ILE A C 1
ATOM 744 O O . ILE A 1 89 ? 5.601 4.430 -8.956 1.00 93.81 89 ILE A O 1
ATOM 748 N N . ALA A 1 90 ? 7.768 4.037 -9.274 1.00 93.88 90 ALA A N 1
ATOM 749 C CA . ALA A 1 90 ? 8.049 3.974 -7.843 1.00 93.88 90 ALA A CA 1
ATOM 750 C C . ALA A 1 90 ? 7.703 5.304 -7.148 1.00 93.88 90 ALA A C 1
ATOM 752 O O . ALA A 1 90 ? 7.015 5.295 -6.127 1.00 93.88 90 ALA A O 1
ATOM 753 N N . LEU A 1 91 ? 8.132 6.428 -7.726 1.00 93.06 91 LEU A N 1
ATOM 754 C CA . LEU A 1 91 ? 7.869 7.767 -7.196 1.00 93.06 91 LEU A CA 1
ATOM 755 C C . LEU A 1 91 ? 6.370 8.101 -7.211 1.00 93.06 91 LEU A C 1
ATOM 757 O O . LEU A 1 91 ? 5.842 8.555 -6.200 1.00 93.06 91 LEU A O 1
ATOM 761 N N . GLU A 1 92 ? 5.675 7.794 -8.308 1.00 92.25 92 GLU A N 1
ATOM 762 C CA . GLU A 1 92 ? 4.233 8.023 -8.484 1.00 92.25 92 GLU A CA 1
ATOM 763 C C . GLU A 1 92 ? 3.392 7.328 -7.403 1.00 92.25 92 GLU A C 1
ATOM 765 O O . GLU A 1 92 ? 2.371 7.852 -6.972 1.00 92.25 92 GLU A O 1
ATOM 770 N N . TYR A 1 93 ? 3.825 6.153 -6.939 1.00 91.62 93 TYR A N 1
ATOM 771 C CA . TYR A 1 93 ? 3.144 5.387 -5.890 1.00 91.62 93 TYR A CA 1
ATOM 772 C C . TYR A 1 93 ? 3.725 5.636 -4.484 1.00 91.62 93 TYR A C 1
ATOM 774 O O . TYR A 1 93 ? 3.462 4.878 -3.548 1.00 91.62 93 TYR A O 1
ATOM 782 N N . GLY A 1 94 ? 4.493 6.716 -4.306 1.00 88.94 94 GLY A N 1
ATOM 783 C CA . GLY A 1 94 ? 4.953 7.198 -3.001 1.00 88.94 94 GLY A CA 1
ATOM 784 C C . GLY A 1 94 ? 6.143 6.437 -2.412 1.00 88.94 94 GLY A C 1
ATOM 785 O O . GLY A 1 94 ? 6.333 6.451 -1.196 1.00 88.94 94 GLY A O 1
ATOM 786 N N . TYR A 1 95 ? 6.943 5.756 -3.235 1.00 91.38 95 TYR A N 1
ATOM 787 C CA . TYR A 1 95 ? 8.209 5.170 -2.794 1.00 91.38 95 TYR A CA 1
ATOM 788 C C . TYR A 1 95 ? 9.353 6.164 -2.985 1.00 91.38 95 TYR A C 1
ATOM 790 O O . TYR A 1 95 ? 9.498 6.749 -4.049 1.00 91.38 95 TYR A O 1
ATOM 798 N N . ASN A 1 96 ? 10.258 6.250 -2.007 1.00 88.69 96 ASN A N 1
ATOM 799 C CA . ASN A 1 96 ? 11.443 7.125 -2.068 1.00 88.69 96 ASN A CA 1
ATOM 800 C C . ASN A 1 96 ? 12.473 6.734 -3.151 1.00 88.69 96 ASN A C 1
ATOM 802 O O . ASN A 1 96 ? 13.495 7.397 -3.303 1.00 88.69 96 ASN A O 1
ATOM 806 N N . GLY A 1 97 ? 12.263 5.623 -3.862 1.00 90.94 97 GLY A N 1
ATOM 807 C CA . GLY A 1 97 ? 13.146 5.195 -4.938 1.00 90.94 97 GLY A CA 1
ATOM 808 C C . GLY A 1 97 ? 12.862 3.783 -5.461 1.00 90.94 97 GLY A C 1
ATOM 809 O O . GLY A 1 97 ? 12.086 3.021 -4.876 1.00 90.94 97 GLY A O 1
ATOM 810 N N . PRO A 1 98 ? 13.533 3.385 -6.556 1.00 93.19 98 PRO A N 1
ATOM 811 C CA . PRO A 1 98 ? 13.288 2.112 -7.236 1.00 93.19 98 PRO A CA 1
ATOM 812 C C . PRO A 1 98 ? 13.663 0.883 -6.396 1.00 93.19 98 PRO A C 1
ATOM 814 O O . PRO A 1 98 ? 13.079 -0.185 -6.586 1.00 93.19 98 PRO A O 1
ATOM 817 N N . SER A 1 99 ? 14.618 1.007 -5.469 1.00 95.25 99 SER A N 1
ATOM 818 C CA . SER A 1 99 ? 15.093 -0.106 -4.636 1.00 95.25 99 SER A CA 1
ATOM 819 C C . SER A 1 99 ? 14.064 -0.530 -3.587 1.00 95.25 99 SER A C 1
ATOM 821 O O . SER A 1 99 ? 13.790 -1.725 -3.450 1.00 95.25 99 SER A O 1
ATOM 823 N N . SER A 1 100 ? 13.457 0.429 -2.875 1.00 95.06 100 SER A N 1
ATOM 824 C CA . SER A 1 100 ? 12.407 0.147 -1.885 1.00 95.06 100 SER A CA 1
ATOM 825 C C . SER A 1 100 ? 11.155 -0.397 -2.567 1.00 95.06 100 SER A C 1
ATOM 827 O O . SER A 1 100 ? 10.638 -1.433 -2.149 1.00 95.06 100 SER A O 1
ATOM 829 N N . PHE A 1 101 ? 10.752 0.214 -3.685 1.00 96.06 101 PHE A N 1
ATOM 830 C CA . PHE A 1 101 ? 9.669 -0.289 -4.524 1.00 96.06 101 PHE A CA 1
ATOM 831 C C . PHE A 1 101 ? 9.928 -1.721 -4.992 1.00 96.06 101 PHE A C 1
ATOM 833 O O . PHE A 1 101 ? 9.109 -2.603 -4.760 1.00 96.06 101 PHE A O 1
ATOM 840 N N . SER A 1 102 ? 11.094 -1.999 -5.583 1.00 96.56 102 SER A N 1
ATOM 841 C CA . SER A 1 102 ? 11.414 -3.335 -6.104 1.00 96.56 102 SER A CA 1
ATOM 842 C C . SER A 1 102 ? 11.430 -4.407 -5.017 1.00 96.56 102 SER A C 1
ATOM 844 O O . SER A 1 102 ? 11.025 -5.542 -5.278 1.00 96.56 102 SER A O 1
ATOM 846 N N . ARG A 1 103 ? 11.874 -4.067 -3.800 1.00 96.38 103 ARG A N 1
ATOM 847 C CA . ARG A 1 103 ? 11.858 -4.982 -2.653 1.00 96.38 103 ARG A CA 1
ATOM 848 C C . ARG A 1 103 ? 10.431 -5.313 -2.228 1.00 96.38 103 ARG A C 1
ATOM 850 O O . ARG A 1 103 ? 10.106 -6.493 -2.118 1.00 96.38 103 ARG A O 1
ATOM 857 N N . SER A 1 104 ? 9.590 -4.297 -2.036 1.00 95.62 104 SER A N 1
ATOM 858 C CA . SER A 1 104 ? 8.184 -4.483 -1.657 1.00 95.62 104 SER A CA 1
ATOM 859 C C . SER A 1 104 ? 7.398 -5.208 -2.749 1.00 95.62 104 SER A C 1
ATOM 861 O O . SER A 1 104 ? 6.694 -6.171 -2.462 1.00 95.62 104 SER A O 1
ATOM 863 N N . PHE A 1 105 ? 7.608 -4.838 -4.012 1.00 96.00 105 PHE A N 1
ATOM 864 C CA . PHE A 1 105 ? 6.982 -5.480 -5.165 1.00 96.00 105 PHE A CA 1
ATOM 865 C C . PHE A 1 105 ? 7.362 -6.958 -5.268 1.00 96.00 105 PHE A C 1
ATOM 867 O O . PHE A 1 105 ? 6.491 -7.806 -5.419 1.00 96.00 105 PHE A O 1
ATOM 874 N N . LYS A 1 106 ? 8.651 -7.299 -5.122 1.00 95.19 106 LYS A N 1
ATOM 875 C CA . LYS A 1 106 ? 9.095 -8.700 -5.128 1.00 95.19 106 LYS A CA 1
ATOM 876 C C . LYS A 1 106 ? 8.561 -9.480 -3.929 1.00 95.19 106 LYS A C 1
ATOM 878 O O . LYS A 1 106 ? 8.226 -10.646 -4.094 1.00 95.19 106 LYS A O 1
ATOM 883 N N . LYS A 1 107 ? 8.477 -8.864 -2.744 1.00 93.38 107 LYS A N 1
ATOM 884 C CA . LYS A 1 107 ? 7.871 -9.497 -1.563 1.00 93.38 107 LYS A CA 1
ATOM 885 C C . LYS A 1 107 ? 6.405 -9.857 -1.823 1.00 93.38 107 LYS A C 1
ATOM 887 O O . LYS A 1 107 ? 5.984 -10.933 -1.427 1.00 93.38 107 LYS A O 1
ATOM 892 N N . HIS A 1 108 ? 5.666 -8.979 -2.498 1.00 93.50 108 HIS A N 1
ATOM 893 C CA . HIS A 1 108 ? 4.242 -9.164 -2.762 1.00 93.50 108 HIS A CA 1
ATOM 894 C C . HIS A 1 108 ? 3.956 -10.099 -3.954 1.00 93.50 108 HIS A C 1
ATOM 896 O O . HIS A 1 108 ? 3.167 -11.026 -3.829 1.00 93.50 108 HIS A O 1
ATOM 902 N N . PHE A 1 109 ? 4.634 -9.917 -5.093 1.00 89.06 109 PHE A N 1
ATOM 903 C CA . PHE A 1 109 ? 4.378 -10.674 -6.333 1.00 89.06 109 PHE A CA 1
ATOM 904 C C . PHE A 1 109 ? 5.344 -11.844 -6.586 1.00 89.06 109 PHE A C 1
ATOM 906 O O . PHE A 1 109 ? 5.262 -12.504 -7.621 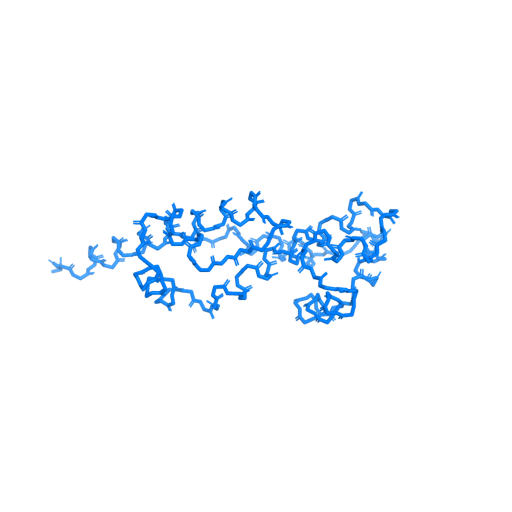1.00 89.06 109 PHE A O 1
ATOM 913 N N . GLY A 1 110 ? 6.338 -12.061 -5.723 1.00 91.81 110 GLY A N 1
ATOM 914 C CA . GLY A 1 110 ? 7.376 -13.091 -5.886 1.00 91.81 110 GLY A CA 1
ATOM 915 C C . GLY A 1 110 ? 8.449 -12.786 -6.945 1.00 91.81 110 GLY A C 1
ATOM 916 O O . GLY A 1 110 ? 9.506 -13.422 -6.966 1.00 91.81 110 GLY A O 1
ATOM 917 N N . ILE A 1 111 ? 8.241 -11.789 -7.811 1.00 93.12 111 ILE A N 1
ATOM 918 C CA . ILE A 1 111 ? 9.166 -11.401 -8.890 1.00 93.12 111 ILE A CA 1
ATOM 919 C C . ILE A 1 111 ? 9.411 -9.889 -8.929 1.00 93.12 111 ILE A C 1
ATOM 921 O O . ILE A 1 111 ? 8.627 -9.104 -8.412 1.00 93.12 111 ILE A O 1
ATOM 925 N N . SER A 1 112 ? 10.519 -9.460 -9.544 1.00 95.38 112 SER A N 1
ATOM 926 C CA . SER A 1 112 ? 10.843 -8.031 -9.652 1.00 95.38 112 SER A CA 1
ATOM 927 C C . SER A 1 112 ? 9.901 -7.289 -10.617 1.00 95.38 112 SER A C 1
ATOM 929 O O . SER A 1 112 ? 9.422 -7.903 -11.577 1.00 95.38 112 SER A O 1
ATOM 931 N N . PRO A 1 113 ? 9.711 -5.961 -10.456 1.00 94.62 113 PRO A N 1
ATOM 932 C CA . PRO A 1 113 ? 8.893 -5.153 -11.368 1.00 94.62 113 PRO A CA 1
ATOM 933 C C . PRO A 1 113 ? 9.307 -5.286 -12.839 1.00 94.62 113 PRO A C 1
ATOM 935 O O . PRO A 1 113 ? 8.470 -5.407 -13.732 1.00 94.62 113 PRO A O 1
ATOM 938 N N . LEU A 1 114 ? 10.620 -5.326 -13.102 1.00 93.31 114 LEU A N 1
ATOM 939 C CA . LEU A 1 114 ? 11.157 -5.494 -14.452 1.00 93.31 114 LEU A CA 1
ATOM 940 C C . LEU A 1 114 ? 10.778 -6.852 -15.053 1.00 93.31 114 LEU A C 1
ATOM 942 O O . LEU A 1 114 ? 10.402 -6.921 -16.223 1.00 93.31 114 LEU A O 1
ATOM 946 N N . LYS A 1 115 ? 10.882 -7.932 -14.266 1.00 91.69 115 LYS A N 1
ATOM 947 C CA . LYS A 1 115 ? 10.500 -9.274 -14.718 1.00 91.69 115 LYS A CA 1
ATOM 948 C C . LYS A 1 115 ? 8.991 -9.345 -14.951 1.00 91.69 115 LYS A C 1
ATOM 950 O O . LYS A 1 115 ? 8.586 -9.817 -16.006 1.00 91.69 115 LYS A O 1
ATOM 955 N N . TYR A 1 116 ? 8.193 -8.790 -14.040 1.00 91.50 116 TYR A N 1
ATOM 956 C CA . TYR A 1 116 ? 6.735 -8.705 -14.160 1.00 91.50 116 TYR A CA 1
ATOM 957 C C . TYR A 1 116 ? 6.288 -7.962 -15.431 1.00 91.50 116 TYR A C 1
ATOM 959 O O . TYR A 1 116 ? 5.397 -8.411 -16.148 1.00 91.50 116 TYR A O 1
ATOM 967 N N . ARG A 1 117 ? 6.952 -6.854 -15.781 1.00 90.25 117 ARG A N 1
ATOM 968 C CA . ARG A 1 117 ? 6.684 -6.126 -17.033 1.00 90.25 117 ARG A CA 1
ATOM 969 C C . ARG A 1 117 ? 7.010 -6.959 -18.277 1.00 90.25 117 ARG A C 1
ATOM 971 O O . ARG A 1 117 ? 6.323 -6.851 -19.289 1.00 90.25 117 ARG A O 1
ATOM 978 N N . LYS A 1 118 ? 8.071 -7.768 -18.228 1.00 86.81 118 LYS A N 1
ATOM 979 C CA . LYS A 1 118 ? 8.488 -8.619 -19.352 1.00 86.81 118 LYS A CA 1
ATOM 980 C C . LYS A 1 118 ? 7.562 -9.825 -19.547 1.00 86.81 118 LYS A C 1
ATOM 982 O O . LYS A 1 118 ? 7.306 -10.172 -20.694 1.00 86.81 118 LYS A O 1
ATOM 987 N N . THR A 1 119 ? 7.032 -10.431 -18.479 1.00 80.31 119 THR A N 1
ATOM 988 C CA . THR A 1 119 ? 6.099 -11.574 -18.594 1.00 80.31 119 THR A CA 1
ATOM 989 C C . THR A 1 119 ? 4.779 -11.173 -19.245 1.00 80.31 119 THR A C 1
ATOM 991 O O . THR A 1 119 ? 4.270 -11.899 -20.091 1.00 80.31 119 THR A O 1
ATOM 994 N N . ALA A 1 120 ? 4.288 -9.963 -18.971 1.00 61.59 120 ALA A N 1
ATOM 995 C CA . ALA A 1 120 ? 3.090 -9.416 -19.608 1.00 61.59 120 ALA A CA 1
ATOM 996 C C . ALA A 1 120 ? 3.210 -9.205 -21.131 1.00 61.59 120 ALA A C 1
ATOM 998 O O . ALA A 1 120 ? 2.210 -8.935 -21.781 1.00 61.59 120 ALA A O 1
ATOM 999 N N . ARG A 1 121 ? 4.404 -9.320 -21.727 1.00 57.69 121 ARG A N 1
ATOM 1000 C CA . ARG A 1 121 ? 4.572 -9.308 -23.192 1.00 57.69 121 ARG A CA 1
ATOM 1001 C C . ARG A 1 121 ? 4.390 -10.696 -23.824 1.00 57.69 121 ARG A C 1
ATOM 1003 O O . ARG A 1 121 ? 4.282 -10.786 -25.039 1.00 57.69 121 ARG A O 1
ATOM 1010 N N . ASN A 1 122 ? 4.299 -11.751 -23.008 1.00 53.28 122 ASN A N 1
ATOM 1011 C CA . ASN A 1 122 ? 4.203 -13.156 -23.414 1.00 53.28 122 ASN A CA 1
ATOM 1012 C C . ASN A 1 122 ? 2.895 -13.804 -22.900 1.00 53.28 122 ASN A C 1
ATOM 1014 O O . ASN A 1 122 ? 2.923 -14.898 -22.345 1.00 53.28 122 ASN A O 1
ATOM 1018 N N . VAL A 1 123 ? 1.745 -13.133 -23.068 1.00 52.66 123 VAL A N 1
ATOM 1019 C CA . VAL A 1 123 ? 0.421 -13.436 -22.449 1.00 52.66 123 VAL A CA 1
ATOM 1020 C C . VAL A 1 123 ? -0.234 -14.752 -22.919 1.00 52.66 123 VAL A C 1
ATOM 1022 O O . VAL A 1 123 ? -1.440 -14.923 -22.808 1.00 52.66 123 VAL A O 1
ATOM 1025 N N . LYS A 1 124 ? 0.506 -15.729 -23.444 1.00 47.44 124 LYS A N 1
ATOM 1026 C CA . LYS A 1 124 ? -0.111 -16.987 -23.889 1.00 47.44 124 LYS A CA 1
ATOM 1027 C C . LYS A 1 124 ? -0.439 -17.983 -22.762 1.00 47.44 124 LYS A C 1
ATOM 1029 O O . LYS A 1 124 ? -1.066 -18.974 -23.092 1.00 47.44 124 LYS A O 1
ATOM 1034 N N . ASN A 1 125 ? -0.078 -17.765 -21.483 1.00 43.50 125 ASN A N 1
ATOM 1035 C CA . ASN A 1 125 ? -0.244 -18.814 -20.447 1.00 43.50 125 ASN A CA 1
ATOM 1036 C C . ASN A 1 125 ? -0.468 -18.394 -18.969 1.00 43.50 125 ASN A C 1
ATOM 1038 O O . ASN A 1 125 ? -0.385 -19.245 -18.084 1.00 43.50 125 ASN A O 1
ATOM 1042 N N . ASP A 1 126 ? -0.776 -17.137 -18.636 1.00 47.38 126 ASP A N 1
ATOM 1043 C CA . ASP A 1 126 ? -0.727 -16.708 -17.222 1.00 47.38 126 ASP A CA 1
ATOM 1044 C C . ASP A 1 126 ? -2.092 -16.724 -16.493 1.00 47.38 126 ASP A C 1
ATOM 1046 O O . ASP A 1 126 ? -2.683 -15.680 -16.210 1.00 47.38 126 ASP A O 1
ATOM 1050 N N . ASN A 1 127 ? -2.538 -17.917 -16.076 1.00 46.00 127 ASN A N 1
ATOM 1051 C CA . ASN A 1 127 ? -3.663 -18.112 -15.137 1.00 46.00 127 ASN A CA 1
ATOM 1052 C C . ASN A 1 127 ? -3.393 -17.537 -13.724 1.00 46.00 127 ASN A C 1
ATOM 1054 O O . ASN A 1 127 ? -4.323 -17.279 -12.963 1.00 46.00 127 ASN A O 1
ATOM 1058 N N . TYR A 1 128 ? -2.127 -17.277 -13.374 1.00 52.41 128 TYR A N 1
ATOM 1059 C CA . TYR A 1 128 ? -1.730 -16.714 -12.073 1.00 52.41 128 TYR A CA 1
ATOM 1060 C C . TYR A 1 128 ? -2.157 -15.255 -11.872 1.00 52.41 128 TYR A C 1
ATOM 1062 O O . TYR A 1 128 ? -2.395 -14.827 -10.746 1.00 52.41 128 TYR A O 1
ATOM 1070 N N . ILE A 1 129 ? -2.265 -14.478 -12.951 1.00 52.34 129 ILE A N 1
ATOM 1071 C CA . ILE A 1 129 ? -2.574 -13.046 -12.854 1.00 52.34 129 ILE A CA 1
ATOM 1072 C C . ILE A 1 129 ? -4.072 -12.831 -12.645 1.00 52.34 129 ILE A C 1
ATOM 1074 O O . ILE A 1 129 ? -4.455 -11.984 -11.843 1.00 52.34 129 ILE A O 1
ATOM 1078 N N . TYR A 1 130 ? -4.908 -13.652 -13.285 1.00 46.72 130 TYR A N 1
ATOM 1079 C CA . TYR A 1 130 ? -6.346 -13.664 -13.023 1.00 46.72 130 TYR A CA 1
ATOM 1080 C C . TYR A 1 130 ? -6.662 -14.095 -11.586 1.00 46.72 130 TYR A C 1
ATOM 1082 O O . TYR A 1 130 ? -7.546 -13.510 -10.974 1.00 46.72 130 TYR A O 1
ATOM 1090 N N . GLY A 1 131 ? -5.914 -15.044 -11.008 1.00 46.38 131 GLY A N 1
ATOM 1091 C CA . GLY A 1 131 ? -6.093 -15.455 -9.609 1.00 46.38 131 GLY A CA 1
ATOM 1092 C C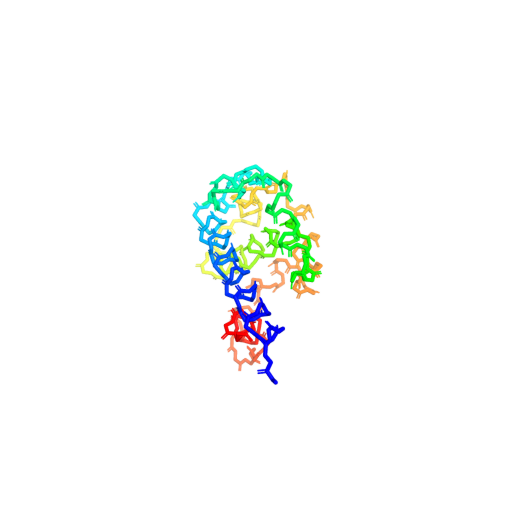 . GLY A 1 131 ? -5.832 -14.329 -8.600 1.00 46.38 131 GLY A C 1
ATOM 1093 O O . GLY A 1 131 ? -6.636 -14.124 -7.698 1.00 46.38 131 GLY A O 1
ATOM 1094 N N . ILE A 1 132 ? -4.759 -13.549 -8.779 1.00 51.44 132 ILE A N 1
ATOM 1095 C CA . ILE A 1 132 ? -4.429 -12.427 -7.876 1.00 51.44 132 ILE A CA 1
ATOM 1096 C C . ILE A 1 132 ? -5.446 -11.283 -8.011 1.00 51.44 132 ILE A C 1
ATOM 1098 O O . ILE A 1 132 ? -5.850 -10.712 -7.006 1.00 51.44 132 ILE A O 1
ATOM 1102 N N . ILE A 1 133 ? -5.908 -10.985 -9.230 1.00 47.31 133 ILE A N 1
ATOM 1103 C CA . ILE A 1 133 ? -6.915 -9.935 -9.469 1.00 47.31 133 ILE A CA 1
ATOM 1104 C C . ILE A 1 133 ? -8.305 -10.363 -8.957 1.00 47.31 133 ILE A C 1
ATOM 1106 O O . ILE A 1 133 ? -9.059 -9.531 -8.460 1.00 47.31 133 ILE A O 1
ATOM 1110 N N . ASN A 1 134 ? -8.652 -11.654 -9.036 1.00 39.28 134 ASN A N 1
ATOM 1111 C CA . ASN A 1 134 ? -9.980 -12.153 -8.657 1.00 39.28 134 ASN A CA 1
ATOM 1112 C C . ASN A 1 134 ? -10.110 -12.570 -7.182 1.00 39.28 134 ASN A C 1
ATOM 1114 O O . ASN A 1 134 ? -11.233 -12.652 -6.690 1.00 39.28 134 ASN A O 1
ATOM 1118 N N . HIS A 1 135 ? -9.013 -12.781 -6.444 1.00 40.88 135 HIS A N 1
ATOM 1119 C CA . HIS A 1 135 ? -9.080 -12.993 -4.988 1.00 40.88 135 HIS A CA 1
ATOM 1120 C C . HIS A 1 135 ? -9.463 -11.728 -4.198 1.00 40.88 135 HIS A C 1
ATOM 1122 O O . HIS A 1 135 ? -9.774 -11.833 -3.017 1.00 40.88 135 HIS A O 1
ATOM 1128 N N . VAL A 1 136 ? -9.519 -10.563 -4.855 1.00 43.00 136 VAL A N 1
ATOM 1129 C CA . VAL A 1 136 ? -10.035 -9.298 -4.299 1.00 43.00 136 VAL A CA 1
ATOM 1130 C C . VAL A 1 136 ? -11.578 -9.230 -4.340 1.00 43.00 136 VAL A C 1
ATOM 1132 O O . VAL A 1 136 ? -12.163 -8.355 -3.720 1.00 43.00 136 VAL A O 1
ATOM 1135 N N . ASN A 1 137 ? -12.266 -10.170 -5.008 1.00 29.23 137 ASN A N 1
ATOM 1136 C CA . ASN A 1 137 ? -13.720 -10.107 -5.241 1.00 29.23 137 ASN A CA 1
ATOM 1137 C C . ASN A 1 137 ? -14.536 -11.298 -4.697 1.00 29.23 137 ASN A C 1
ATOM 1139 O O . ASN A 1 137 ? -15.577 -11.621 -5.269 1.00 29.23 137 ASN A O 1
ATOM 1143 N N . ASN A 1 138 ? -14.125 -11.958 -3.607 1.00 23.05 138 ASN A N 1
ATOM 1144 C CA . ASN A 1 138 ? -14.981 -12.968 -2.959 1.00 23.05 138 ASN A CA 1
ATOM 1145 C C . ASN A 1 138 ? -15.193 -12.648 -1.458 1.00 23.05 138 ASN A C 1
ATOM 1147 O O . ASN A 1 138 ? -14.200 -12.386 -0.779 1.00 23.05 138 ASN A O 1
ATOM 1151 N N . PRO A 1 139 ? -16.454 -12.622 -0.971 1.00 41.00 139 PRO A N 1
ATOM 1152 C CA . PRO A 1 139 ? -16.897 -11.960 0.267 1.00 41.00 139 PRO A CA 1
ATOM 1153 C C . PRO A 1 139 ? -16.589 -12.702 1.579 1.00 41.00 139 PRO A C 1
ATOM 1155 O O . PRO A 1 139 ? -16.268 -13.910 1.546 1.00 41.00 139 PRO A O 1
#

Nearest PDB structures (foldseek):
  7r3w-assembly3_C  TM=8.337E-01  e=9.251E-06  Salmonella enterica subsp. enterica serovar Typhimurium
  7r3w-assembly4_D  TM=8.201E-01  e=7.510E-06  Salmonella enterica subsp. enterica serovar Typhimurium
  3mkl-assembly2_B  TM=9.168E-01  e=3.586E-05  Escherichia coli K-12
  3oio-assembly1_A  TM=8.622E-01  e=2.363E-05  Chromobacterium violaceum
  6swi-assembly1_A  TM=8.583E-01  e=6.038E-05  Geobacillus stearothermophilus

pLDDT: mean 83.55, std 17.79, range [23.05, 97.69]

Sequence (139 aa):
MTKDSNKTLQSKQTYFRLINKTEDYIEQHLKQPISLSDLANN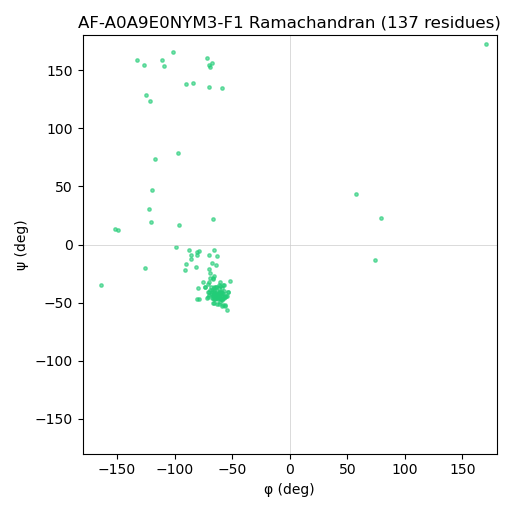ANLSEFHFHRIFTKYSTETVNEFITRFKLERAAIFLRVNPRTSIIDIALEYGYNGPSSFSRSFKKHFGISPLKYRKTARNVKNDNYIYGIINHVNNP

Solvent-accessible surface area (backbone atoms only — not comparable to full-atom values): 8083 Å² total; per-residue (Å²): 141,88,62,67,70,61,55,53,51,54,54,49,52,53,46,54,54,50,49,54,53,42,50,56,50,45,69,78,41,42,60,45,90,81,53,66,59,58,49,11,52,76,64,75,39,54,52,69,57,38,50,55,56,47,56,73,75,43,95,58,53,73,68,52,50,54,48,48,54,38,46,54,51,48,52,52,48,43,58,80,39,77,82,62,53,66,48,59,53,18,44,51,49,59,31,100,35,47,68,64,36,36,52,54,38,22,70,74,71,76,43,43,60,69,57,55,44,56,51,66,76,61,75,86,73,66,68,67,59,57,51,64,65,50,67,78,72,69,136